Protein AF-A0ABD5F2V2-F1 (afdb_monomer_lite)

Foldseek 3Di:
DDPVPLQPDWDWDWDADPLATFWIFTFNDDDPDPVVVVVVVVVRVVVNPPPSRDPAAFDWDWAQDADPDHDPRGRTITGRCGHCDDPGHDDPPD

pLDDT: mean 89.55, std 12.35, range [40.16, 97.12]

Secondary structure (DSSP, 8-state):
---TTTTT--EEEEEEETTEEEEEEEES----SHHHHHHHHHHHHHHHTSTTS-SS-EEEEEE-SPPSSPPTTEEEEEEEEEESSSTTPPPTT-

Sequence (94 aa):
MDTTGSGRAIEIAPFHSGGALKGFVVAGRWPESTKEWAQLLIVTVRVASLPGLLSTTTVFGVREELPEQPLPGTVGLVIAEGPVVGESAVPPGY

Organism: NCBI:txid3075536

Radius of gyration: 14.44 Å; chains: 1; bounding box: 40×28×35 Å

Structure (mmCIF, N/CA/C/O backbone):
data_AF-A0ABD5F2V2-F1
#
_entry.id   AF-A0ABD5F2V2-F1
#
loop_
_atom_site.group_PDB
_atom_site.id
_atom_site.type_symbol
_atom_site.label_atom_id
_atom_site.label_alt_id
_atom_site.label_comp_id
_atom_site.label_asym_id
_atom_site.label_entity_id
_atom_site.label_seq_id
_atom_site.pdbx_PDB_ins_code
_atom_site.Cartn_x
_atom_site.Cartn_y
_atom_site.Cartn_z
_atom_site.occupancy
_atom_site.B_iso_or_equiv
_atom_site.auth_seq_id
_atom_site.auth_comp_id
_atom_site.auth_asym_id
_atom_site.auth_atom_id
_atom_site.pdbx_PDB_model_num
ATOM 1 N N . MET A 1 1 ? -28.248 -7.832 14.040 1.00 42.62 1 MET A N 1
ATOM 2 C CA . MET A 1 1 ? -26.964 -8.545 13.881 1.00 42.62 1 MET A CA 1
ATOM 3 C C . MET A 1 1 ? -25.895 -7.476 14.000 1.00 42.62 1 MET A C 1
ATOM 5 O O . MET A 1 1 ? -25.508 -6.892 12.999 1.00 42.62 1 MET A O 1
ATOM 9 N N . ASP A 1 2 ? -25.551 -7.119 15.235 1.00 40.16 2 ASP A N 1
ATOM 10 C CA . ASP A 1 2 ? -24.611 -6.035 15.511 1.00 40.16 2 ASP A CA 1
ATOM 11 C C . ASP A 1 2 ? -23.187 -6.511 15.221 1.00 40.16 2 ASP A C 1
ATOM 13 O O . ASP A 1 2 ? -22.690 -7.447 15.845 1.00 40.16 2 ASP A O 1
ATOM 17 N N . THR A 1 3 ? -22.530 -5.885 14.247 1.00 50.84 3 THR A N 1
ATOM 18 C CA . THR A 1 3 ? -21.113 -6.091 13.932 1.00 50.84 3 THR A CA 1
ATOM 19 C C . THR A 1 3 ? -20.251 -5.345 14.951 1.00 50.84 3 THR A C 1
ATOM 21 O O . THR A 1 3 ? -19.615 -4.338 14.643 1.00 50.84 3 THR A O 1
ATOM 24 N N . THR A 1 4 ? -20.237 -5.805 16.200 1.00 48.56 4 THR A N 1
ATOM 25 C CA . THR A 1 4 ? -19.369 -5.281 17.264 1.00 48.56 4 THR A CA 1
ATOM 26 C 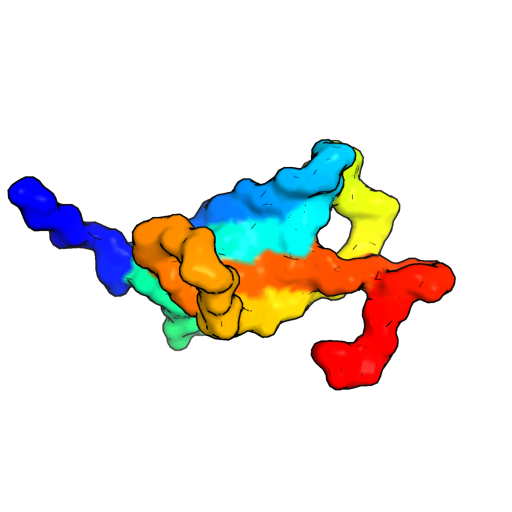C . THR A 1 4 ? -17.929 -5.771 17.065 1.00 48.56 4 THR A C 1
ATOM 28 O O . THR A 1 4 ? -17.426 -6.635 17.773 1.00 48.56 4 THR A O 1
ATOM 31 N N . GLY A 1 5 ? -17.251 -5.223 16.054 1.00 49.50 5 GLY A N 1
ATOM 32 C CA . GLY A 1 5 ? -15.834 -5.498 15.789 1.00 49.50 5 GLY A CA 1
ATOM 33 C C . GLY A 1 5 ? -15.187 -4.603 14.729 1.00 49.50 5 GLY A C 1
ATOM 34 O O . GLY A 1 5 ? -13.990 -4.332 14.822 1.00 49.50 5 GLY A O 1
ATOM 35 N N . SER A 1 6 ? -15.964 -4.078 13.773 1.00 53.31 6 SER A N 1
ATOM 36 C CA . SER A 1 6 ? -15.411 -3.374 12.603 1.00 53.31 6 SER A CA 1
ATOM 37 C C . SER A 1 6 ? -14.797 -2.003 12.913 1.00 53.31 6 SER A C 1
ATOM 39 O O . SER A 1 6 ? -13.900 -1.567 12.206 1.00 53.31 6 SER A O 1
ATOM 41 N N . GLY A 1 7 ? -15.204 -1.335 13.999 1.00 56.19 7 GLY A N 1
ATOM 42 C CA . GLY A 1 7 ? -14.655 -0.021 14.367 1.00 56.19 7 GLY A CA 1
ATOM 43 C C . GLY A 1 7 ? -13.271 -0.048 15.030 1.00 56.19 7 GLY A C 1
ATOM 44 O O . GLY A 1 7 ? -12.688 1.007 15.260 1.00 56.19 7 GLY A O 1
ATOM 45 N N . ARG A 1 8 ? -12.742 -1.229 15.391 1.00 74.31 8 ARG A N 1
ATOM 46 C CA . ARG A 1 8 ? -11.457 -1.344 16.113 1.00 74.31 8 ARG A CA 1
ATOM 47 C C . ARG A 1 8 ? -10.332 -1.928 15.262 1.00 74.31 8 ARG A C 1
ATOM 49 O O . ARG A 1 8 ? -9.165 -1.623 15.531 1.00 74.31 8 ARG A O 1
ATOM 56 N N . ALA A 1 9 ? -10.667 -2.772 14.291 1.00 89.12 9 ALA A N 1
ATOM 57 C CA . ALA A 1 9 ? -9.695 -3.418 13.424 1.00 89.12 9 ALA A CA 1
ATOM 58 C C . ALA A 1 9 ? -9.221 -2.472 12.311 1.00 89.12 9 ALA A C 1
ATOM 60 O O . ALA A 1 9 ? -9.966 -1.611 11.851 1.00 89.12 9 ALA A O 1
ATOM 61 N N . ILE A 1 10 ? -7.964 -2.646 11.903 1.00 94.25 10 ILE A N 1
ATOM 62 C CA . ILE A 1 10 ? -7.409 -2.037 10.695 1.00 94.25 10 ILE A CA 1
ATOM 63 C C . ILE A 1 10 ? -7.423 -3.135 9.643 1.00 94.25 10 ILE A C 1
ATOM 65 O O . ILE A 1 10 ? -6.750 -4.158 9.808 1.00 94.25 10 ILE A O 1
ATOM 69 N N . GLU A 1 11 ? -8.203 -2.936 8.592 1.00 94.56 11 GLU A N 1
ATOM 70 C CA . GLU A 1 11 ? -8.326 -3.884 7.492 1.00 94.56 11 GLU A CA 1
ATOM 71 C C . GLU A 1 11 ? -7.636 -3.314 6.256 1.00 94.56 11 GLU A C 1
ATOM 73 O O . GLU A 1 11 ? -7.767 -2.129 5.949 1.00 94.56 11 GLU A O 1
ATOM 78 N N . ILE A 1 12 ? -6.879 -4.158 5.554 1.00 94.62 12 ILE A N 1
ATOM 79 C CA . ILE A 1 12 ? -6.173 -3.775 4.335 1.00 94.62 12 ILE A CA 1
ATOM 80 C C . ILE A 1 12 ? -6.376 -4.833 3.255 1.00 94.62 12 ILE A C 1
ATOM 82 O O . ILE A 1 12 ? -6.138 -6.020 3.484 1.00 94.62 12 ILE A O 1
ATOM 86 N N . ALA A 1 13 ? -6.812 -4.404 2.073 1.00 94.81 13 ALA A N 1
ATOM 87 C CA . ALA A 1 13 ? -7.070 -5.287 0.941 1.00 94.81 13 ALA A CA 1
ATOM 88 C C . ALA A 1 13 ? -6.368 -4.763 -0.319 1.00 94.81 13 ALA A C 1
ATOM 90 O O . ALA A 1 13 ? -6.600 -3.612 -0.695 1.00 94.81 13 ALA A O 1
ATOM 91 N N . PRO A 1 14 ? -5.516 -5.561 -0.990 1.00 95.81 14 PRO A N 1
ATOM 92 C CA . PRO A 1 14 ? -4.894 -5.136 -2.235 1.00 95.81 14 PRO A CA 1
ATOM 93 C C . PRO A 1 14 ? -5.925 -5.073 -3.361 1.00 95.81 14 PRO A C 1
ATOM 95 O O . PRO A 1 14 ? -6.824 -5.911 -3.444 1.00 95.81 14 PRO A O 1
ATOM 98 N N . PHE A 1 15 ? -5.743 -4.131 -4.279 1.00 94.06 15 PHE A N 1
ATOM 99 C CA . PHE A 1 15 ? -6.470 -4.109 -5.541 1.00 94.06 15 PHE A CA 1
ATOM 100 C C . PHE A 1 15 ? -5.505 -3.946 -6.713 1.00 94.06 15 PHE A C 1
ATOM 102 O O . PHE A 1 15 ? -4.430 -3.347 -6.611 1.00 94.06 15 PHE A O 1
ATOM 109 N N . HIS A 1 16 ? -5.884 -4.522 -7.846 1.00 93.62 16 HIS A N 1
ATOM 110 C CA . HIS A 1 16 ? -5.033 -4.618 -9.021 1.00 93.62 16 HIS A CA 1
ATOM 111 C C . HIS A 1 16 ? -5.822 -4.326 -10.293 1.00 93.62 16 HIS A C 1
ATOM 113 O O . HIS A 1 16 ? -7.033 -4.531 -10.364 1.00 93.62 16 HIS A O 1
ATOM 119 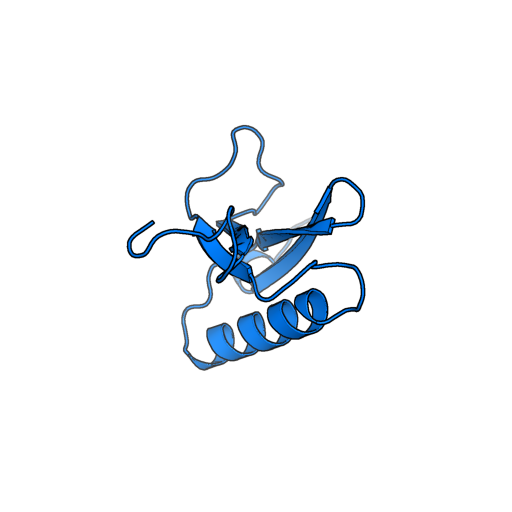N N . SER A 1 17 ? -5.112 -3.906 -11.332 1.00 93.12 17 SER A N 1
ATOM 120 C CA . SER A 1 17 ? -5.662 -3.726 -12.673 1.00 93.12 17 SER A CA 1
ATOM 121 C C . SER A 1 17 ? -4.655 -4.233 -13.695 1.00 93.12 17 SER A C 1
ATOM 123 O O . SER A 1 17 ? -3.466 -3.928 -13.599 1.00 93.12 17 SER A O 1
ATOM 125 N N . GLY A 1 18 ? -5.120 -5.060 -14.636 1.00 90.88 18 GLY A N 1
ATOM 126 C CA . GLY A 1 18 ? -4.260 -5.687 -15.645 1.00 90.88 18 GLY A CA 1
ATOM 127 C C . GLY A 1 18 ? -3.150 -6.572 -15.061 1.00 90.88 18 GLY A C 1
ATOM 128 O O . GLY A 1 18 ? -2.071 -6.640 -15.632 1.00 90.88 18 GLY A O 1
ATOM 129 N N . GLY A 1 19 ? -3.377 -7.192 -13.897 1.00 91.25 19 GLY A N 1
ATOM 130 C CA . GLY A 1 19 ? -2.380 -8.017 -13.199 1.00 91.25 19 GLY A CA 1
ATOM 131 C C . GLY A 1 19 ? -1.334 -7.236 -12.393 1.00 91.25 19 GLY A C 1
ATOM 132 O O . GLY A 1 19 ? -0.612 -7.842 -11.609 1.00 91.25 19 GLY A O 1
ATOM 133 N N . ALA A 1 20 ? -1.290 -5.906 -12.516 1.00 94.50 20 ALA A N 1
ATOM 134 C CA . ALA A 1 20 ? -0.416 -5.053 -11.719 1.00 94.50 20 ALA A CA 1
ATOM 135 C C . ALA A 1 20 ? -1.134 -4.541 -10.464 1.00 94.50 20 ALA A C 1
ATOM 137 O O . ALA A 1 20 ? -2.284 -4.093 -10.532 1.00 94.50 20 ALA A O 1
ATOM 138 N N . LEU A 1 21 ? -0.437 -4.555 -9.329 1.00 97.12 21 LEU A N 1
ATOM 139 C CA . LEU A 1 21 ? -0.897 -3.955 -8.081 1.00 97.12 21 LEU A CA 1
ATOM 140 C C . LEU A 1 21 ? -1.070 -2.445 -8.273 1.00 97.12 21 LEU A C 1
ATOM 142 O O . LEU A 1 21 ? -0.173 -1.761 -8.766 1.00 97.12 21 LEU A O 1
ATOM 146 N N . LYS A 1 22 ? -2.241 -1.933 -7.893 1.00 95.94 22 LYS A N 1
ATOM 147 C CA . LYS A 1 22 ? -2.580 -0.504 -7.984 1.00 95.94 22 LYS A CA 1
ATOM 148 C C . LYS A 1 22 ? -2.686 0.169 -6.629 1.00 95.94 22 LYS A C 1
ATOM 150 O O . LYS A 1 22 ? -2.656 1.392 -6.561 1.00 95.94 22 LYS A O 1
ATOM 155 N N . GLY A 1 23 ? -2.752 -0.616 -5.564 1.00 96.19 23 GLY A N 1
ATOM 156 C CA . GLY A 1 23 ? -2.793 -0.084 -4.224 1.00 96.19 23 GLY A CA 1
ATOM 157 C C . GLY A 1 23 ? -3.510 -1.004 -3.260 1.00 96.19 23 GLY A C 1
ATOM 158 O O . GLY A 1 23 ? -3.688 -2.198 -3.512 1.00 96.19 23 GLY A O 1
ATOM 159 N N . PHE A 1 24 ? -3.932 -0.408 -2.157 1.00 96.44 24 PHE A N 1
ATOM 160 C CA . PHE A 1 24 ? -4.648 -1.055 -1.082 1.00 96.44 24 PHE A CA 1
ATOM 161 C C . PHE A 1 24 ? -5.826 -0.190 -0.651 1.00 96.44 24 PHE A C 1
ATOM 163 O O . PHE A 1 24 ? -5.704 1.029 -0.537 1.00 96.44 24 PHE A O 1
ATOM 170 N N . VAL A 1 25 ? -6.957 -0.833 -0.392 1.00 95.38 25 VAL A N 1
ATOM 171 C CA . VAL A 1 25 ? -8.078 -0.236 0.329 1.00 95.38 25 VAL A CA 1
ATOM 172 C C . VAL A 1 25 ? -7.802 -0.390 1.816 1.00 95.38 25 VAL A C 1
ATOM 174 O O . VAL A 1 25 ? -7.442 -1.484 2.254 1.00 95.38 25 VAL A O 1
ATOM 177 N N . VAL A 1 26 ? -7.975 0.688 2.577 1.00 95.31 26 VAL A N 1
ATOM 178 C CA . VAL A 1 26 ? -7.932 0.672 4.041 1.00 95.31 26 VAL A CA 1
ATOM 179 C C . VAL A 1 26 ? -9.355 0.819 4.561 1.00 95.31 26 VAL A C 1
ATOM 181 O O . VAL A 1 26 ? -10.075 1.736 4.160 1.00 95.31 26 VAL A O 1
ATOM 184 N N . ALA A 1 27 ? -9.767 -0.084 5.446 1.00 93.81 27 ALA A N 1
ATOM 185 C CA . ALA A 1 27 ? -11.099 -0.104 6.036 1.00 93.81 27 ALA A CA 1
ATOM 186 C C . ALA A 1 27 ? -11.053 -0.211 7.569 1.00 93.81 27 ALA A C 1
ATOM 188 O O . ALA A 1 27 ? -10.027 -0.551 8.166 1.00 93.81 27 ALA A O 1
ATOM 189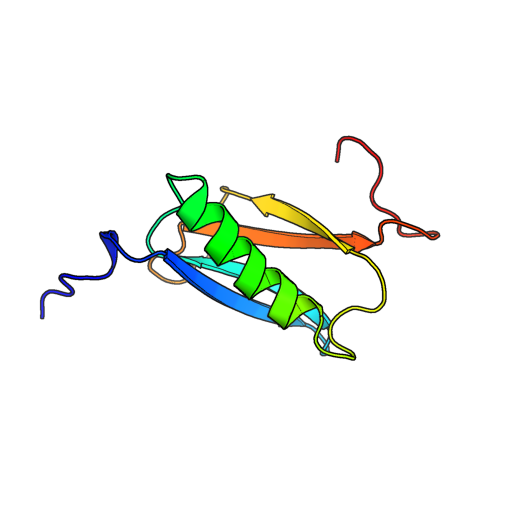 N N . GLY A 1 28 ? -12.174 0.118 8.211 1.00 93.75 28 GLY A N 1
ATOM 190 C CA . GLY A 1 28 ? -12.303 0.181 9.667 1.00 93.75 28 GLY A CA 1
ATOM 191 C C . GLY A 1 28 ? -11.813 1.521 10.212 1.00 93.75 28 GLY A C 1
ATOM 192 O O . GLY A 1 28 ? -12.623 2.411 10.466 1.00 93.75 28 GLY A O 1
ATOM 193 N N . ARG A 1 29 ? -10.494 1.679 10.371 1.00 93.56 29 ARG A N 1
ATOM 194 C CA . ARG A 1 29 ? -9.846 2.937 10.790 1.00 93.56 29 ARG A CA 1
ATOM 195 C C . ARG A 1 29 ? -8.401 3.025 10.306 1.00 93.56 29 ARG A C 1
ATOM 197 O O . ARG A 1 29 ? -7.777 2.010 9.999 1.00 93.56 29 ARG A O 1
ATOM 204 N N . TRP A 1 30 ? -7.846 4.234 10.312 1.00 93.62 30 TRP A N 1
ATOM 205 C CA . TRP A 1 30 ? -6.409 4.423 10.137 1.00 93.62 30 TRP A CA 1
ATOM 206 C C . TRP A 1 30 ? -5.621 3.942 11.375 1.00 93.62 30 TRP A C 1
ATOM 208 O O . TRP A 1 30 ? -6.151 3.950 12.494 1.00 93.62 30 TRP A O 1
ATOM 218 N N . PRO A 1 31 ? -4.359 3.504 11.205 1.00 94.00 31 PRO A N 1
ATOM 219 C CA . PRO A 1 31 ? -3.466 3.230 12.321 1.00 94.00 31 PRO A CA 1
ATOM 220 C C . PRO A 1 31 ? -3.230 4.482 13.171 1.00 94.00 31 PRO A C 1
ATOM 222 O O . PRO A 1 31 ? -2.937 5.557 12.650 1.00 94.00 31 PRO A O 1
ATOM 225 N N . GLU A 1 32 ? -3.286 4.328 14.490 1.00 94.94 32 GLU A N 1
ATOM 226 C CA . GLU A 1 32 ? -3.136 5.435 15.449 1.00 94.94 32 GLU A CA 1
ATOM 227 C C . GLU A 1 32 ? -1.808 5.364 16.215 1.00 94.94 32 GLU A C 1
ATOM 229 O O . GLU A 1 32 ? -1.416 6.309 16.895 1.00 94.94 32 GLU A O 1
ATOM 234 N N . SER A 1 33 ? -1.081 4.248 16.102 1.00 95.38 33 SER A N 1
ATOM 235 C CA . SER A 1 33 ? 0.220 4.063 16.751 1.00 95.38 33 SER A CA 1
ATOM 236 C C . SER A 1 33 ? 1.298 3.615 15.775 1.00 95.38 33 SER A C 1
ATOM 238 O O . SER A 1 33 ? 1.029 2.956 14.771 1.00 95.38 33 SER A O 1
ATOM 240 N N . THR A 1 34 ? 2.559 3.892 16.112 1.00 96.62 34 THR A N 1
ATOM 241 C CA . THR A 1 34 ? 3.724 3.437 15.337 1.00 96.62 34 THR A CA 1
ATOM 242 C C . THR A 1 34 ? 3.733 1.922 15.132 1.00 96.62 34 THR A C 1
ATOM 244 O O . THR A 1 34 ? 4.120 1.449 14.068 1.00 96.62 34 THR A O 1
ATOM 247 N N . LYS A 1 35 ? 3.282 1.148 16.129 1.00 96.88 35 LYS A N 1
ATOM 248 C CA . LYS A 1 35 ? 3.182 -0.312 16.017 1.00 96.88 35 LYS A CA 1
ATOM 249 C C . LYS A 1 35 ? 2.184 -0.717 14.934 1.00 96.88 35 LYS A C 1
ATOM 251 O O . LYS A 1 35 ? 2.499 -1.575 14.116 1.00 96.88 35 LYS A O 1
ATOM 256 N N . GLU A 1 36 ? 1.005 -0.108 14.934 1.00 96.06 36 GLU A N 1
ATOM 257 C CA . GLU A 1 36 ? -0.033 -0.398 13.943 1.00 96.06 36 GLU A CA 1
ATOM 258 C C . GLU A 1 36 ? 0.413 0.022 12.539 1.00 96.06 36 GLU A C 1
ATOM 260 O O . GLU A 1 36 ? 0.253 -0.747 11.593 1.00 96.06 36 GLU A O 1
ATOM 265 N N . TRP A 1 37 ? 1.075 1.177 12.413 1.00 95.25 37 TRP A N 1
ATOM 266 C CA . TRP A 1 37 ? 1.698 1.605 11.160 1.00 95.25 37 TRP A CA 1
ATOM 267 C C . TRP A 1 37 ? 2.748 0.611 10.666 1.00 95.25 37 TRP A C 1
ATOM 269 O O . TRP A 1 37 ? 2.725 0.220 9.502 1.00 95.25 37 TRP A O 1
ATOM 279 N N . ALA A 1 38 ? 3.639 0.144 11.543 1.00 97.00 38 ALA A N 1
ATOM 280 C CA . ALA A 1 38 ? 4.645 -0.848 11.180 1.00 97.00 38 ALA A CA 1
ATOM 281 C C . ALA A 1 38 ? 4.005 -2.165 10.712 1.00 97.00 38 ALA A C 1
ATOM 283 O O . ALA A 1 38 ? 4.454 -2.754 9.731 1.00 97.00 38 ALA A O 1
ATOM 284 N N . GLN A 1 39 ? 2.940 -2.622 11.376 1.00 96.12 39 GLN A N 1
ATOM 285 C CA . GLN A 1 39 ? 2.213 -3.830 10.982 1.00 96.12 39 GLN A CA 1
ATOM 286 C C . GLN A 1 39 ? 1.539 -3.674 9.616 1.00 96.12 39 GLN A C 1
ATOM 288 O O . GLN A 1 39 ? 1.677 -4.565 8.777 1.00 96.12 39 GLN A O 1
ATOM 293 N N . LEU A 1 40 ? 0.876 -2.538 9.375 1.00 94.94 40 LEU A N 1
ATOM 294 C CA . LEU A 1 40 ? 0.295 -2.213 8.073 1.00 94.94 40 LEU A CA 1
ATOM 295 C C . LEU A 1 40 ? 1.376 -2.230 6.987 1.00 94.94 40 LEU A C 1
ATOM 297 O O . LEU A 1 40 ? 1.230 -2.936 5.992 1.00 94.94 40 LEU A O 1
ATOM 301 N N . LEU A 1 41 ? 2.500 -1.542 7.212 1.00 95.75 41 LEU A N 1
ATOM 302 C CA . LEU A 1 41 ? 3.615 -1.490 6.263 1.00 95.75 41 LEU A CA 1
ATOM 303 C C . LEU A 1 41 ? 4.189 -2.877 5.963 1.00 95.75 41 LEU A C 1
ATOM 305 O O . LEU A 1 41 ? 4.432 -3.190 4.802 1.00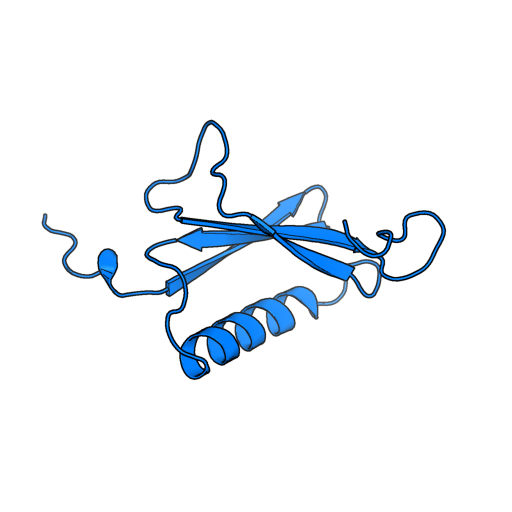 95.75 41 LEU A O 1
ATOM 309 N N . ILE A 1 42 ? 4.367 -3.736 6.971 1.00 96.62 42 ILE A N 1
ATOM 310 C CA . ILE A 1 42 ? 4.855 -5.108 6.768 1.00 96.62 42 ILE A CA 1
ATOM 311 C C . ILE A 1 42 ? 3.923 -5.886 5.831 1.00 96.62 42 ILE A C 1
ATOM 313 O O . ILE A 1 42 ? 4.405 -6.594 4.945 1.00 96.62 42 ILE A O 1
ATOM 317 N N . VAL A 1 43 ? 2.605 -5.771 6.010 1.00 96.06 43 VAL A N 1
ATOM 318 C CA . VAL A 1 43 ? 1.623 -6.457 5.156 1.00 96.06 43 VAL A CA 1
ATOM 319 C C . VAL A 1 43 ? 1.663 -5.903 3.732 1.00 96.06 43 VAL A C 1
ATOM 321 O O . VAL A 1 43 ? 1.826 -6.676 2.786 1.00 96.06 43 VAL A O 1
ATOM 324 N N . THR A 1 44 ? 1.599 -4.581 3.580 1.00 95.75 44 THR A N 1
ATOM 325 C CA . THR A 1 44 ? 1.674 -3.886 2.286 1.00 95.75 44 THR A CA 1
ATOM 326 C C . THR A 1 44 ? 2.937 -4.271 1.519 1.00 95.75 44 THR A C 1
ATOM 328 O O . THR A 1 44 ? 2.859 -4.687 0.364 1.00 95.75 44 THR A O 1
ATOM 331 N N . VAL A 1 45 ? 4.105 -4.206 2.168 1.00 95.25 45 VAL A N 1
ATOM 332 C CA . VAL A 1 45 ? 5.400 -4.533 1.555 1.00 95.25 45 VAL A CA 1
ATOM 333 C C . VAL A 1 45 ? 5.465 -6.001 1.152 1.00 95.25 45 VAL A C 1
ATOM 335 O O . VAL A 1 45 ? 5.956 -6.299 0.066 1.00 95.25 45 VAL A O 1
ATOM 338 N N . ARG A 1 46 ? 4.945 -6.930 1.967 1.00 95.81 46 ARG A N 1
ATOM 339 C CA . ARG A 1 46 ? 4.905 -8.358 1.604 1.00 95.81 46 ARG A CA 1
ATOM 340 C C . ARG A 1 46 ? 4.120 -8.594 0.321 1.00 95.81 46 ARG A C 1
ATOM 342 O O . ARG A 1 46 ? 4.589 -9.343 -0.528 1.00 95.81 46 ARG A O 1
ATOM 349 N N . VAL A 1 47 ? 2.965 -7.947 0.170 1.00 95.50 47 VAL A N 1
ATOM 350 C CA . VAL A 1 47 ? 2.155 -8.058 -1.052 1.00 95.50 47 VAL A CA 1
ATOM 351 C C . VAL A 1 47 ? 2.859 -7.386 -2.230 1.00 95.50 47 VAL A C 1
ATOM 353 O O . VAL A 1 47 ? 3.009 -8.003 -3.278 1.00 95.50 47 VAL A O 1
ATOM 356 N N . ALA A 1 48 ? 3.351 -6.159 -2.054 1.00 93.94 48 ALA A N 1
ATOM 357 C CA . ALA A 1 48 ? 4.074 -5.417 -3.088 1.00 93.94 48 ALA A CA 1
ATOM 358 C C . ALA A 1 48 ? 5.355 -6.127 -3.568 1.00 93.94 48 ALA A C 1
ATOM 360 O O . ALA A 1 48 ? 5.776 -5.933 -4.704 1.00 93.94 48 ALA A O 1
ATOM 361 N N . SER A 1 49 ? 5.954 -6.970 -2.723 1.00 93.31 49 SER A N 1
ATOM 362 C CA . SER A 1 49 ? 7.154 -7.752 -3.048 1.00 93.31 49 SER A CA 1
ATOM 363 C C . SER A 1 49 ? 6.861 -9.054 -3.802 1.00 93.31 49 SER A C 1
ATOM 365 O O . SER A 1 49 ? 7.800 -9.775 -4.143 1.00 93.31 49 SER A O 1
ATOM 367 N N . LEU A 1 50 ? 5.592 -9.399 -4.052 1.00 94.62 50 LEU A N 1
ATOM 368 C CA . LEU A 1 50 ? 5.265 -10.577 -4.851 1.00 94.62 50 LEU A CA 1
ATOM 369 C C . LEU A 1 50 ? 5.717 -10.364 -6.309 1.00 94.62 50 LEU A C 1
ATOM 371 O O . LEU A 1 50 ? 5.356 -9.349 -6.917 1.00 94.62 50 LEU A O 1
ATOM 375 N N . PRO A 1 51 ? 6.480 -11.308 -6.896 1.00 92.44 51 PRO A N 1
ATOM 376 C CA . PRO A 1 51 ? 6.967 -11.172 -8.264 1.00 92.44 51 PRO A CA 1
ATOM 377 C C . PRO A 1 51 ? 5.834 -10.940 -9.267 1.00 92.44 51 PRO A C 1
ATOM 379 O O . PRO A 1 51 ? 4.823 -11.639 -9.249 1.00 92.44 51 PRO A O 1
ATOM 382 N N . GLY A 1 52 ? 6.023 -9.970 -10.162 1.00 92.44 52 GLY A N 1
ATOM 383 C CA . GLY A 1 52 ? 5.080 -9.659 -11.239 1.00 92.44 52 GLY A CA 1
ATOM 384 C C . GLY A 1 52 ? 3.949 -8.694 -10.869 1.00 92.44 52 GLY A C 1
ATOM 385 O O . GLY A 1 52 ? 3.256 -8.239 -11.774 1.00 92.44 52 GLY A O 1
ATOM 386 N N . LEU A 1 53 ? 3.779 -8.327 -9.591 1.00 94.56 53 LEU A N 1
ATOM 387 C CA . LEU A 1 53 ? 2.751 -7.356 -9.189 1.00 94.56 53 LEU A CA 1
ATOM 388 C C . LEU A 1 53 ? 3.170 -5.898 -9.398 1.00 94.56 53 LEU A C 1
ATOM 390 O O . LEU A 1 53 ? 2.322 -5.050 -9.669 1.00 94.56 53 LEU A O 1
ATOM 394 N N . LEU A 1 54 ? 4.464 -5.604 -9.289 1.00 93.88 54 LEU A N 1
ATOM 395 C CA . LEU A 1 54 ? 5.051 -4.299 -9.582 1.00 93.88 54 LEU A CA 1
ATOM 396 C C . LEU A 1 54 ? 6.206 -4.482 -10.563 1.00 93.88 54 LEU A C 1
ATOM 398 O O . LEU A 1 54 ? 6.966 -5.445 -10.467 1.00 93.88 54 LEU A O 1
ATOM 402 N N . SER A 1 55 ? 6.344 -3.551 -11.504 1.00 89.31 55 SER A N 1
ATOM 403 C CA . SER A 1 55 ? 7.423 -3.578 -12.497 1.00 89.31 55 SER A CA 1
ATOM 404 C C . SER A 1 55 ? 8.769 -3.137 -11.919 1.00 89.31 55 SER A C 1
ATOM 406 O O . SER A 1 55 ? 9.813 -3.597 -12.371 1.00 89.31 55 SER A O 1
ATOM 408 N N . THR A 1 56 ? 8.756 -2.233 -10.939 1.00 91.94 56 THR A N 1
ATOM 409 C CA . THR A 1 56 ? 9.949 -1.674 -10.293 1.00 91.94 56 THR A CA 1
ATOM 410 C C . THR A 1 56 ? 9.585 -1.052 -8.940 1.00 91.94 56 THR A C 1
ATOM 412 O O . THR A 1 56 ? 8.415 -1.032 -8.543 1.00 91.94 56 THR A O 1
ATOM 415 N N . THR A 1 57 ? 10.581 -0.525 -8.225 1.00 92.38 57 THR A N 1
ATOM 416 C CA . THR A 1 57 ? 10.392 0.246 -6.991 1.00 92.38 57 THR A CA 1
ATOM 417 C C . THR A 1 57 ? 9.384 1.369 -7.220 1.00 92.38 57 THR A C 1
ATOM 419 O O . THR A 1 57 ? 9.575 2.216 -8.092 1.00 92.38 57 THR A O 1
ATOM 422 N N . THR A 1 58 ? 8.316 1.363 -6.427 1.00 94.88 58 THR A N 1
ATOM 423 C CA . THR A 1 58 ? 7.117 2.182 -6.629 1.00 94.88 58 THR A CA 1
ATOM 424 C C . THR A 1 58 ? 6.859 3.057 -5.405 1.00 94.88 58 THR A C 1
ATOM 426 O O . THR A 1 58 ? 6.970 2.591 -4.270 1.00 94.88 58 THR A O 1
ATOM 429 N N . VAL A 1 59 ? 6.520 4.321 -5.642 1.00 95.00 59 VAL A N 1
ATOM 430 C CA . VAL A 1 59 ? 6.027 5.262 -4.637 1.00 95.00 59 VAL A CA 1
ATOM 431 C C . VAL A 1 59 ? 4.578 4.921 -4.317 1.00 95.00 59 VAL A C 1
ATOM 433 O O . VAL A 1 59 ? 3.753 4.769 -5.220 1.00 95.00 59 VAL A O 1
ATOM 436 N N . PHE A 1 60 ? 4.273 4.822 -3.025 1.00 94.88 60 PHE A N 1
ATOM 437 C CA . PHE A 1 60 ? 2.913 4.641 -2.540 1.00 94.88 60 PHE A CA 1
ATOM 438 C C . PHE A 1 60 ? 2.426 5.909 -1.840 1.00 94.88 60 PHE A C 1
ATOM 440 O O . PHE A 1 60 ? 3.025 6.340 -0.855 1.00 94.88 60 PHE A O 1
ATOM 447 N N . GLY A 1 61 ? 1.348 6.493 -2.357 1.00 93.12 61 GLY A N 1
ATOM 448 C CA . GLY A 1 61 ? 0.690 7.673 -1.809 1.00 93.12 61 GLY A CA 1
ATOM 449 C C . GLY A 1 61 ? -0.488 7.282 -0.926 1.00 93.12 61 GLY A C 1
ATOM 450 O O . GLY A 1 61 ? -1.255 6.385 -1.266 1.00 93.12 61 GLY A O 1
ATOM 451 N N . VAL A 1 62 ? -0.647 7.949 0.214 1.00 92.75 62 VAL A N 1
ATOM 452 C CA . VAL A 1 62 ? -1.839 7.804 1.059 1.00 92.75 62 VAL A CA 1
ATOM 453 C C . VAL A 1 62 ? -2.884 8.827 0.615 1.00 92.75 62 VAL A C 1
ATOM 455 O O . VAL A 1 62 ? -2.559 9.993 0.377 1.00 92.75 62 VAL A O 1
ATOM 458 N N . ARG A 1 63 ? -4.136 8.384 0.483 1.00 90.25 63 ARG A N 1
ATOM 459 C CA . ARG A 1 63 ? -5.292 9.213 0.132 1.00 90.25 63 ARG A CA 1
ATOM 460 C C . ARG A 1 63 ? -6.394 8.981 1.158 1.00 90.25 63 ARG A C 1
ATOM 462 O O . ARG A 1 63 ? -6.907 7.872 1.280 1.00 90.25 63 ARG A O 1
ATOM 469 N N . GLU A 1 64 ? -6.742 10.026 1.898 1.00 87.31 64 GLU A N 1
ATOM 470 C CA . GLU A 1 64 ? -7.892 10.005 2.812 1.00 87.31 64 GLU A CA 1
ATOM 471 C C . GLU A 1 64 ? -9.203 10.329 2.084 1.00 87.31 64 GLU A C 1
ATOM 473 O O . GLU A 1 64 ? -10.278 9.950 2.541 1.00 87.31 64 GLU A O 1
ATOM 478 N N . GLU A 1 65 ? -9.119 10.986 0.924 1.00 87.44 65 GLU A N 1
ATOM 479 C CA . GLU A 1 65 ? -10.280 11.238 0.079 1.00 87.44 65 GLU A CA 1
ATOM 480 C C . GLU A 1 65 ? -10.825 9.922 -0.486 1.00 87.44 65 GLU A C 1
ATOM 482 O O . GLU A 1 65 ? -10.106 9.124 -1.097 1.00 87.44 65 GLU A O 1
ATOM 487 N N . LEU A 1 66 ? -12.110 9.685 -0.231 1.00 88.94 66 LEU A N 1
ATOM 488 C CA . LEU A 1 66 ? -12.793 8.470 -0.643 1.00 88.94 66 LEU A CA 1
ATOM 489 C C . LEU A 1 66 ? -13.224 8.570 -2.112 1.00 88.94 66 LEU A C 1
ATOM 491 O O . LEU A 1 66 ? -13.638 9.641 -2.556 1.00 88.94 66 LEU A O 1
ATOM 495 N N . PRO A 1 67 ? -13.183 7.457 -2.868 1.00 85.50 67 PRO A N 1
ATOM 496 C CA . PRO A 1 67 ? -13.735 7.431 -4.217 1.00 85.50 67 PRO A CA 1
ATOM 497 C C . PRO A 1 67 ? -15.251 7.665 -4.177 1.00 85.50 67 PRO A C 1
ATOM 499 O O . PRO A 1 67 ? -15.887 7.430 -3.152 1.00 85.50 67 PRO A O 1
ATOM 502 N N . GLU A 1 68 ? -15.845 8.048 -5.311 1.00 89.12 68 GLU A N 1
ATOM 503 C CA . GLU A 1 68 ? -17.291 8.324 -5.416 1.00 89.12 68 GLU A CA 1
ATOM 504 C C . GLU A 1 68 ? -18.172 7.164 -4.921 1.00 89.12 68 GLU A C 1
ATOM 506 O O . GLU A 1 68 ? -19.252 7.377 -4.374 1.00 89.12 68 GLU A O 1
ATOM 511 N N . GLN A 1 69 ? -17.705 5.927 -5.110 1.00 89.12 69 GLN A N 1
ATOM 512 C CA . GLN A 1 69 ? -18.387 4.706 -4.684 1.00 89.12 69 GLN A CA 1
ATOM 513 C C . GLN A 1 69 ? -17.442 3.867 -3.813 1.00 89.12 69 GLN A C 1
ATOM 515 O O . GLN A 1 69 ? -16.811 2.928 -4.308 1.00 89.12 69 GLN A O 1
ATOM 520 N N . PRO A 1 70 ? -17.290 4.208 -2.523 1.00 89.06 70 PRO A N 1
ATOM 521 C CA . PRO A 1 70 ? -16.419 3.468 -1.628 1.00 89.06 70 PRO A CA 1
ATOM 522 C C . PRO A 1 70 ? -17.081 2.156 -1.197 1.00 89.06 70 PRO A C 1
ATOM 524 O O . PRO A 1 70 ? -18.295 2.084 -0.993 1.00 89.06 70 PRO A O 1
ATOM 527 N N . LEU A 1 71 ? -16.272 1.114 -0.989 1.00 84.75 71 LEU A N 1
ATOM 528 C CA . LEU A 1 71 ? -16.751 -0.078 -0.292 1.00 84.75 71 LEU A CA 1
ATOM 529 C C . LEU A 1 71 ? -17.141 0.300 1.151 1.00 84.75 71 LEU A C 1
ATOM 531 O O . LEU A 1 71 ? -16.472 1.151 1.752 1.00 84.75 71 LEU A O 1
ATOM 535 N N . PRO A 1 72 ? -18.181 -0.320 1.739 1.00 87.31 72 PRO A N 1
ATOM 536 C CA . PRO A 1 72 ? -18.581 -0.032 3.113 1.00 87.31 72 PRO A CA 1
ATOM 537 C C . PRO A 1 72 ? -17.410 -0.149 4.094 1.00 87.31 72 PRO A C 1
ATOM 539 O O . PRO A 1 72 ? -16.684 -1.140 4.087 1.00 87.31 72 PRO A O 1
ATOM 542 N N . GLY A 1 73 ? -17.233 0.867 4.941 1.00 90.50 73 GLY A N 1
ATOM 543 C CA . GLY A 1 73 ? -16.157 0.907 5.933 1.00 90.50 73 GLY A CA 1
ATOM 544 C C . GLY A 1 73 ? -14.794 1.352 5.399 1.00 90.50 73 GLY A C 1
ATOM 545 O O . GLY A 1 73 ? -13.852 1.376 6.184 1.00 90.50 73 GLY A O 1
ATOM 546 N N . THR A 1 74 ? -14.674 1.722 4.116 1.00 93.19 74 THR A N 1
ATOM 547 C CA . THR A 1 74 ? -13.441 2.322 3.577 1.00 93.19 74 THR A CA 1
ATOM 548 C C . THR A 1 74 ? -13.155 3.647 4.278 1.00 93.19 74 THR A C 1
ATOM 550 O O . THR A 1 74 ? -14.019 4.520 4.334 1.00 93.19 74 THR A O 1
ATOM 553 N N . VAL A 1 75 ? -11.932 3.797 4.781 1.00 94.06 75 VAL A N 1
ATOM 554 C CA . VAL A 1 75 ? -11.436 5.023 5.432 1.00 94.06 75 VAL A CA 1
ATOM 555 C C . VAL A 1 75 ? -10.327 5.707 4.637 1.00 94.06 75 VAL A C 1
ATOM 557 O O . VAL A 1 75 ? -9.938 6.826 4.956 1.00 94.06 75 VAL A O 1
ATOM 560 N N . GLY A 1 76 ? -9.828 5.046 3.593 1.00 94.25 76 GLY A N 1
ATOM 561 C CA . GLY A 1 76 ? -8.940 5.646 2.615 1.00 94.25 76 GLY A CA 1
ATOM 562 C C . GLY A 1 76 ? -8.220 4.608 1.771 1.00 94.25 76 GLY A C 1
ATOM 563 O O . GLY A 1 76 ? -8.531 3.413 1.800 1.00 94.25 76 GLY A O 1
ATOM 564 N N . LEU A 1 77 ? -7.263 5.085 0.988 1.00 95.00 77 LEU A N 1
ATOM 565 C CA . LEU A 1 77 ? -6.534 4.304 0.002 1.00 95.00 77 LEU A CA 1
ATOM 566 C C . LEU A 1 77 ? -5.027 4.517 0.155 1.00 95.00 77 LEU A C 1
ATOM 568 O O . LEU A 1 77 ? -4.555 5.589 0.531 1.00 95.00 77 LEU A O 1
ATOM 572 N N . VAL A 1 78 ? -4.266 3.488 -0.199 1.00 95.38 78 VAL A N 1
ATOM 573 C CA . VAL A 1 78 ? -2.828 3.580 -0.454 1.00 95.38 78 VAL A CA 1
ATOM 574 C C . VAL A 1 78 ? -2.617 3.269 -1.928 1.00 95.38 78 VAL A C 1
ATOM 576 O O . VAL A 1 78 ? -2.819 2.131 -2.336 1.00 95.38 78 VAL A O 1
ATOM 579 N N . ILE A 1 79 ? -2.251 4.255 -2.737 1.00 95.38 79 ILE A N 1
ATOM 580 C CA . ILE A 1 79 ? -2.192 4.165 -4.199 1.00 95.38 79 ILE A CA 1
ATOM 581 C C . ILE A 1 79 ? -0.753 3.960 -4.660 1.00 95.38 79 ILE A C 1
ATOM 583 O O . ILE A 1 79 ? 0.157 4.610 -4.160 1.00 95.38 79 ILE A O 1
ATOM 587 N N . ALA A 1 80 ? -0.545 3.074 -5.630 1.00 95.62 80 AL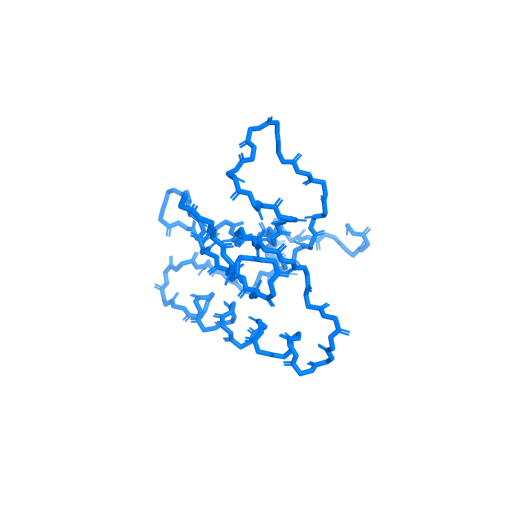A A N 1
ATOM 588 C CA . ALA A 1 80 ? 0.709 2.978 -6.368 1.00 95.62 80 ALA A CA 1
ATOM 589 C C . ALA A 1 80 ? 0.802 4.155 -7.355 1.00 95.62 80 ALA A C 1
ATOM 591 O O . ALA A 1 80 ? 0.299 4.067 -8.474 1.00 95.62 80 ALA A O 1
ATOM 592 N N . GLU A 1 81 ? 1.425 5.252 -6.925 1.00 94.88 81 GLU A N 1
ATOM 593 C CA . GLU A 1 81 ? 1.501 6.512 -7.684 1.00 94.88 81 GLU A CA 1
ATOM 594 C C . GLU A 1 81 ? 2.392 6.385 -8.921 1.00 94.88 81 GLU A C 1
ATOM 596 O O . GLU A 1 81 ? 2.146 6.997 -9.958 1.00 94.88 81 GLU A O 1
ATOM 601 N N . GLY A 1 82 ? 3.423 5.549 -8.829 1.00 94.44 82 GLY A N 1
ATOM 602 C CA . GLY A 1 82 ? 4.319 5.288 -9.943 1.00 94.44 82 GLY A CA 1
ATOM 603 C C . GLY A 1 82 ? 5.733 4.935 -9.502 1.00 94.44 82 GLY A C 1
ATOM 604 O O . GLY A 1 82 ? 6.024 4.859 -8.307 1.00 94.44 82 GLY A O 1
ATOM 605 N N . PRO A 1 83 ? 6.628 4.674 -10.459 1.00 95.12 83 PRO A N 1
ATOM 606 C CA . PRO A 1 83 ? 7.993 4.271 -10.168 1.00 95.12 83 PRO A CA 1
ATOM 607 C C . PRO A 1 83 ? 8.819 5.399 -9.532 1.00 95.12 83 PRO A C 1
ATOM 609 O O . PRO A 1 83 ? 8.542 6.582 -9.709 1.00 95.12 83 PRO A O 1
ATOM 612 N N . VAL A 1 84 ? 9.878 5.028 -8.809 1.00 93.94 84 VAL A N 1
ATOM 613 C CA . VAL A 1 84 ? 10.863 5.983 -8.254 1.00 93.94 84 VAL A CA 1
ATOM 614 C C . VAL A 1 84 ? 11.856 6.465 -9.322 1.00 93.94 84 VAL A C 1
ATOM 616 O O . VAL A 1 84 ? 12.448 7.531 -9.191 1.00 93.94 84 VAL A O 1
ATOM 619 N N . VAL A 1 85 ? 12.062 5.679 -10.383 1.00 91.88 85 VAL A N 1
ATOM 620 C CA . VAL A 1 85 ? 13.055 5.933 -11.439 1.00 91.88 85 VAL A CA 1
ATOM 621 C C . VAL A 1 85 ? 12.476 5.659 -12.828 1.00 91.88 85 VAL A C 1
ATOM 623 O O . VAL A 1 85 ? 11.518 4.901 -12.969 1.00 91.88 85 VAL A O 1
ATOM 626 N N . GLY A 1 86 ? 13.100 6.231 -13.859 1.00 92.56 86 GLY A N 1
ATOM 627 C CA . GLY A 1 86 ? 12.694 6.076 -15.259 1.00 92.56 86 GLY A CA 1
ATOM 628 C C . GLY A 1 86 ? 11.817 7.222 -15.765 1.00 92.56 86 GLY A C 1
ATOM 629 O O . GLY A 1 86 ? 11.565 8.190 -15.056 1.00 92.56 86 GLY A O 1
ATOM 630 N N . GLU A 1 87 ? 11.359 7.117 -17.013 1.00 91.69 87 GLU A N 1
ATOM 631 C CA . GLU A 1 87 ? 10.618 8.192 -17.697 1.00 91.69 87 GLU A CA 1
ATOM 632 C C . GLU A 1 87 ? 9.264 8.510 -17.050 1.00 91.69 87 GLU A C 1
ATOM 634 O O . GLU A 1 87 ? 8.787 9.636 -17.132 1.00 91.69 87 GLU A O 1
ATOM 639 N N . SER A 1 88 ? 8.654 7.531 -16.376 1.00 91.25 88 SER A N 1
ATOM 640 C CA . SER A 1 88 ? 7.390 7.696 -15.647 1.00 91.25 88 SER A CA 1
ATOM 641 C C . SER A 1 88 ? 7.588 7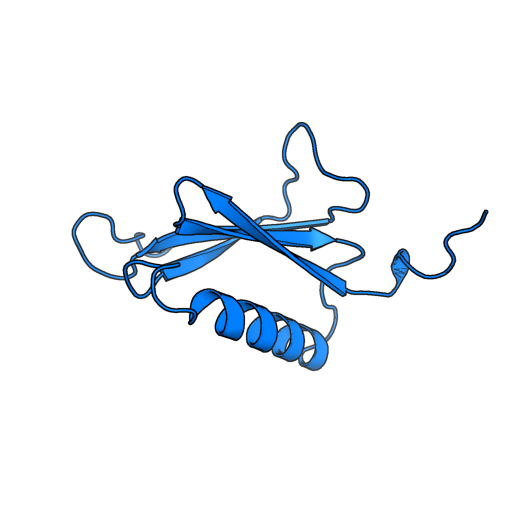.915 -14.144 1.00 91.25 88 SER A C 1
ATOM 643 O O . SER A 1 88 ? 6.664 7.656 -13.376 1.00 91.25 88 SER A O 1
ATOM 645 N N . ALA A 1 89 ? 8.790 8.308 -13.703 1.00 94.69 89 ALA A N 1
ATOM 646 C CA . ALA A 1 89 ? 9.078 8.498 -12.285 1.00 94.69 89 ALA A CA 1
ATOM 647 C C . ALA A 1 89 ? 8.185 9.573 -11.654 1.00 94.69 89 ALA A C 1
ATOM 649 O O . ALA A 1 89 ? 7.968 10.638 -12.235 1.00 94.69 89 ALA A O 1
ATOM 650 N N . VAL A 1 90 ? 7.710 9.306 -10.437 1.00 95.62 90 VAL A N 1
ATOM 651 C CA . VAL A 1 90 ? 6.948 10.284 -9.654 1.00 95.62 90 VAL A CA 1
ATOM 652 C C . VAL A 1 90 ? 7.884 11.430 -9.242 1.00 95.62 90 VAL A C 1
ATOM 654 O O . VAL A 1 90 ? 8.942 11.164 -8.660 1.00 95.62 90 VAL A O 1
ATOM 657 N N . PRO A 1 91 ? 7.542 12.701 -9.530 1.00 92.12 91 PRO A N 1
ATOM 658 C CA . PRO A 1 91 ? 8.381 13.830 -9.152 1.00 92.12 91 PRO A CA 1
ATOM 659 C C . PRO A 1 91 ? 8.359 14.060 -7.629 1.00 92.12 91 PRO A C 1
ATOM 661 O O . PRO A 1 91 ? 7.363 13.766 -6.966 1.00 92.12 91 PRO A O 1
ATOM 664 N N . PRO A 1 92 ? 9.428 14.628 -7.044 1.00 87.19 92 PRO A N 1
ATOM 665 C CA . PRO A 1 92 ? 9.419 15.017 -5.637 1.00 87.19 92 PRO A CA 1
ATOM 666 C C . PRO A 1 92 ? 8.310 16.036 -5.328 1.00 87.19 92 PRO A C 1
ATOM 668 O O . PRO A 1 92 ? 8.135 17.001 -6.068 1.00 87.19 92 PRO A O 1
ATOM 671 N N . GLY A 1 93 ? 7.614 15.853 -4.202 1.00 83.31 93 GLY A N 1
ATOM 672 C CA . GLY A 1 93 ? 6.549 16.760 -3.748 1.00 83.31 93 GLY A CA 1
ATOM 673 C C . GLY A 1 93 ? 5.176 16.538 -4.394 1.00 83.31 93 GLY A C 1
ATOM 674 O O . GLY A 1 93 ? 4.323 17.411 -4.261 1.00 83.31 93 GLY A O 1
ATOM 675 N N . TYR A 1 94 ? 4.994 15.411 -5.089 1.00 71.88 94 TYR A N 1
ATOM 676 C CA . TYR A 1 94 ? 3.712 14.945 -5.624 1.00 71.88 94 TYR A CA 1
ATOM 677 C C . TYR A 1 94 ? 2.673 14.648 -4.532 1.00 71.88 94 TYR A C 1
ATOM 679 O O . TYR A 1 94 ? 3.060 14.066 -3.490 1.00 71.88 94 TYR A O 1
#